Protein AF-A0A0Q8SI25-F1 (afdb_monomer)

Foldseek 3Di:
DLPQDDADPDFADLLLLLLLLLLVLVDPPDDPVLCVVLVVLSVLSVVLLCVVCVVQVQQVVLSVVSNVDQSVVSSVSSCVSVVVDDDDPVVVVVNVVSSLVSLLSCQVSLVDPPDDSSSVNSNRSSNSVNVVD

Secondary structure (DSSP, 8-state):
----PPPPSSPPPHHHHHHHHHHHHT-TT--HHHHHHHHHHHHHHHHHHHHHHHH-HHHHHHHHHHTTS-HHHHHHHHHHHHHT----HHHHHHHHHHHHHHHHHHHHHHT-TTS-GGGHHHHHHHHHHHTT-

Nearest PDB structures (foldseek):
  8auw-assembly1_D  TM=2.255E-01  e=8.656E+00  Homo sapiens

Structure (mmCIF, N/CA/C/O backbone):
data_AF-A0A0Q8SI25-F1
#
_entry.id   AF-A0A0Q8SI25-F1
#
loop_
_atom_site.group_PDB
_atom_site.id
_atom_site.type_symbol
_atom_site.label_atom_id
_atom_site.label_alt_id
_atom_site.label_comp_id
_atom_site.label_asym_id
_atom_site.label_entity_id
_atom_site.label_seq_id
_atom_site.pdbx_PDB_ins_code
_atom_site.Cartn_x
_atom_site.Cartn_y
_atom_site.Cartn_z
_atom_site.occupancy
_atom_site.B_iso_or_equiv
_atom_site.auth_seq_id
_atom_site.auth_comp_id
_atom_site.auth_asym_id
_atom_site.auth_atom_id
_atom_site.pdbx_PDB_model_num
ATOM 1 N N . MET A 1 1 ? 12.036 -22.569 -4.769 1.00 34.84 1 MET A N 1
ATOM 2 C CA . MET A 1 1 ? 11.164 -22.058 -5.848 1.00 34.84 1 MET A CA 1
ATOM 3 C C . MET A 1 1 ? 10.333 -20.946 -5.237 1.00 34.84 1 MET A C 1
ATOM 5 O O . MET A 1 1 ? 9.825 -21.197 -4.150 1.00 34.84 1 MET A O 1
ATOM 9 N N . PRO A 1 2 ? 10.241 -19.739 -5.818 1.00 41.59 2 PRO A N 1
ATOM 10 C CA . PRO A 1 2 ? 9.329 -18.742 -5.278 1.00 41.59 2 PRO A CA 1
ATOM 11 C C . PRO A 1 2 ? 7.911 -19.266 -5.512 1.00 41.5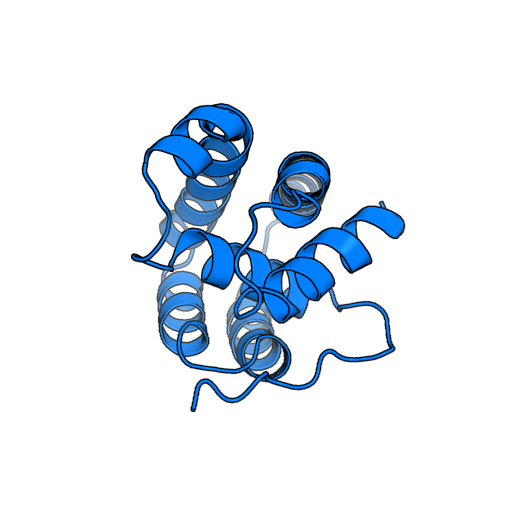9 2 PRO A C 1
ATOM 13 O O . PRO A 1 2 ? 7.484 -19.429 -6.654 1.00 41.59 2 PRO A O 1
ATOM 16 N N . SER A 1 3 ? 7.229 -19.640 -4.432 1.00 40.41 3 SER A N 1
ATOM 17 C CA . SER A 1 3 ? 5.825 -20.031 -4.473 1.00 40.41 3 SER A CA 1
ATOM 18 C C . SER A 1 3 ? 5.031 -18.826 -4.961 1.00 40.41 3 SER A C 1
ATOM 20 O O . SER A 1 3 ? 4.923 -17.831 -4.252 1.00 40.41 3 SER A O 1
ATOM 22 N N . THR A 1 4 ? 4.508 -18.880 -6.183 1.00 54.69 4 THR A N 1
ATOM 23 C CA . THR A 1 4 ? 3.539 -17.891 -6.654 1.00 54.69 4 THR A CA 1
ATOM 24 C C . THR A 1 4 ? 2.265 -18.083 -5.849 1.00 54.69 4 THR A C 1
ATOM 26 O O . THR A 1 4 ? 1.509 -19.023 -6.102 1.00 54.69 4 THR A O 1
ATOM 29 N N . THR A 1 5 ? 2.064 -17.238 -4.841 1.00 59.41 5 THR A N 1
ATOM 30 C CA . THR A 1 5 ? 0.828 -17.196 -4.062 1.00 59.41 5 THR A CA 1
ATOM 31 C C . THR A 1 5 ? -0.348 -17.015 -5.028 1.00 59.41 5 THR A C 1
ATOM 33 O O . THR A 1 5 ? -0.320 -16.084 -5.841 1.00 59.41 5 THR A O 1
ATOM 36 N N . PRO A 1 6 ? -1.359 -17.901 -5.010 1.00 61.16 6 PRO A N 1
ATOM 37 C CA . PRO A 1 6 ? -2.480 -17.805 -5.931 1.00 61.16 6 PRO A CA 1
ATOM 38 C C . PRO A 1 6 ? -3.240 -16.497 -5.700 1.00 61.16 6 PRO A C 1
ATOM 40 O O . PRO A 1 6 ? -3.672 -16.192 -4.591 1.00 61.16 6 PRO A O 1
ATOM 43 N N . THR A 1 7 ? -3.396 -15.719 -6.767 1.00 69.00 7 THR A N 1
ATOM 44 C CA . THR A 1 7 ? -4.148 -14.466 -6.747 1.00 69.00 7 THR A CA 1
ATOM 45 C C . THR A 1 7 ? -5.656 -14.753 -6.756 1.00 69.00 7 THR A C 1
ATOM 47 O O . THR A 1 7 ? -6.105 -15.540 -7.595 1.00 69.00 7 THR A O 1
ATOM 50 N N . PRO A 1 8 ? -6.462 -14.144 -5.866 1.00 75.81 8 PRO A N 1
ATOM 51 C CA . PRO A 1 8 ? -7.909 -14.351 -5.860 1.00 75.81 8 PRO A CA 1
ATOM 52 C C . PRO A 1 8 ? -8.586 -13.880 -7.156 1.00 75.81 8 PRO A C 1
ATOM 54 O O . PRO A 1 8 ? -8.169 -12.905 -7.775 1.00 75.81 8 PRO A O 1
ATOM 57 N N . THR A 1 9 ? -9.687 -14.531 -7.540 1.00 75.62 9 THR A N 1
ATOM 58 C CA . THR A 1 9 ? -10.503 -14.149 -8.712 1.00 75.62 9 THR A CA 1
ATOM 59 C C . THR A 1 9 ? -11.570 -13.094 -8.405 1.00 75.62 9 THR A C 1
ATOM 61 O O . THR A 1 9 ? -12.208 -12.579 -9.321 1.00 75.62 9 THR A O 1
ATOM 64 N N . ARG A 1 10 ? -11.782 -12.767 -7.125 1.00 86.81 10 ARG A N 1
ATOM 65 C CA . ARG A 1 10 ? -12.707 -11.716 -6.676 1.00 86.81 10 ARG A CA 1
ATOM 66 C C . ARG A 1 10 ? -12.015 -10.359 -6.574 1.00 86.81 10 ARG A C 1
ATOM 68 O O . ARG A 1 10 ? -10.791 -10.292 -6.537 1.00 86.81 10 ARG A O 1
ATOM 75 N N . LEU A 1 11 ? -12.799 -9.292 -6.436 1.00 87.12 11 LEU A N 1
ATOM 76 C CA . LEU A 1 11 ? -12.268 -7.973 -6.086 1.00 87.12 11 LEU A CA 1
ATOM 77 C C . LEU A 1 11 ? -11.716 -7.980 -4.642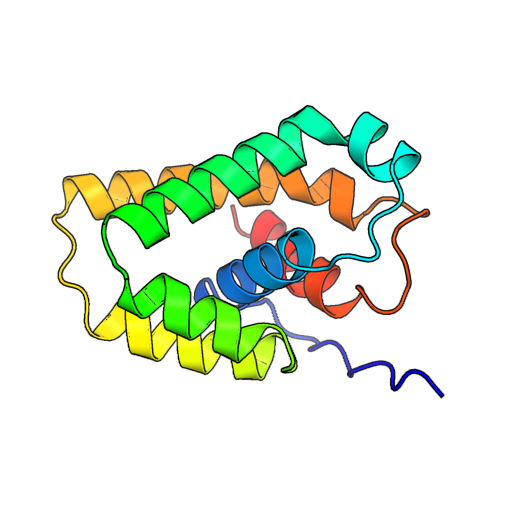 1.00 87.12 11 LEU A C 1
ATOM 79 O O . LEU A 1 11 ? -12.266 -8.690 -3.783 1.00 87.12 11 LEU A O 1
ATOM 83 N N . PRO A 1 12 ? -10.629 -7.234 -4.369 1.00 90.25 12 PRO A N 1
ATOM 84 C CA . PRO A 1 12 ? -10.097 -7.087 -3.021 1.00 90.25 12 PRO A CA 1
ATOM 85 C C . PRO A 1 12 ? -11.050 -6.267 -2.146 1.00 90.25 12 PRO A C 1
ATOM 87 O O . PRO A 1 12 ? -11.760 -5.378 -2.617 1.00 90.25 12 PRO A O 1
ATOM 90 N N . THR A 1 13 ? -11.060 -6.568 -0.853 1.00 91.25 13 THR A N 1
ATOM 91 C CA . THR A 1 13 ? -11.667 -5.704 0.165 1.00 91.25 13 THR A CA 1
ATOM 92 C C . THR A 1 13 ? -10.748 -4.510 0.454 1.00 91.25 13 THR A C 1
ATOM 94 O O . THR A 1 13 ? -9.539 -4.619 0.237 1.00 91.25 13 THR A O 1
ATOM 97 N N . PRO A 1 14 ? -11.256 -3.398 1.022 1.00 89.88 14 PRO A N 1
ATOM 98 C CA . PRO A 1 14 ? -10.412 -2.251 1.378 1.00 89.88 14 PRO A CA 1
ATOM 99 C C . PRO A 1 14 ? -9.228 -2.611 2.291 1.00 89.88 14 PRO A C 1
ATOM 101 O O . PRO A 1 14 ? -8.144 -2.047 2.164 1.00 89.88 14 PRO A O 1
ATOM 104 N N . PHE A 1 15 ? -9.411 -3.587 3.184 1.00 92.94 15 PHE A N 1
ATOM 105 C CA . PHE A 1 15 ? -8.378 -4.045 4.117 1.00 92.94 15 PHE A CA 1
ATOM 106 C C . PHE A 1 15 ? -7.274 -4.839 3.420 1.00 92.94 15 PHE A C 1
ATOM 108 O O . PHE A 1 15 ? -6.097 -4.664 3.724 1.00 92.94 15 PHE A O 1
ATOM 115 N N . GLU A 1 16 ? -7.640 -5.676 2.451 1.00 94.88 16 GLU A N 1
ATOM 116 C CA . GLU A 1 16 ? -6.679 -6.392 1.610 1.00 94.88 16 GLU A CA 1
ATOM 1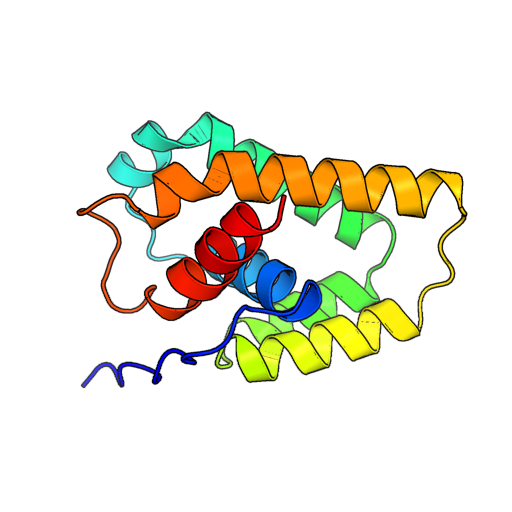17 C C . GLU A 1 16 ? -5.936 -5.435 0.689 1.00 94.88 16 GLU A C 1
ATOM 119 O O . GLU A 1 16 ? -4.736 -5.584 0.492 1.00 94.88 16 GLU A O 1
ATOM 124 N N . SER A 1 17 ? -6.613 -4.412 0.171 1.00 93.94 17 SER A N 1
ATOM 125 C CA . SER A 1 17 ? -5.965 -3.345 -0.584 1.00 93.94 17 SER A CA 1
ATOM 126 C C . SER A 1 17 ? -4.944 -2.605 0.267 1.00 93.94 17 SER A C 1
ATOM 128 O O . SER A 1 17 ? -3.821 -2.396 -0.182 1.00 93.94 17 SER A O 1
ATOM 130 N N . LEU A 1 18 ? -5.286 -2.270 1.513 1.00 93.75 18 LEU A N 1
ATOM 131 C CA . LEU A 1 18 ? -4.359 -1.605 2.425 1.00 93.75 18 LEU A CA 1
ATOM 132 C C . LEU A 1 18 ? -3.178 -2.514 2.801 1.00 93.75 18 LEU A C 1
ATOM 134 O O . LEU A 1 18 ? -2.036 -2.060 2.789 1.00 93.75 18 LEU A O 1
ATOM 138 N N . ALA A 1 19 ? -3.425 -3.805 3.045 1.00 94.69 19 ALA A N 1
ATOM 139 C CA . ALA A 1 19 ? -2.370 -4.797 3.249 1.00 94.69 19 ALA A CA 1
ATOM 140 C C . ALA A 1 19 ? -1.472 -4.945 2.006 1.00 94.69 19 ALA A C 1
ATOM 142 O O . ALA A 1 19 ? -0.253 -5.026 2.132 1.00 94.69 19 ALA A O 1
ATOM 143 N N . GLY A 1 20 ? -2.053 -4.924 0.805 1.00 94.19 20 GLY A N 1
ATOM 144 C CA . GLY A 1 20 ? -1.331 -4.975 -0.464 1.00 94.19 20 GLY A CA 1
ATOM 145 C C . GLY A 1 20 ? -0.462 -3.743 -0.708 1.00 94.19 20 GLY A C 1
ATOM 146 O O . GLY A 1 20 ? 0.683 -3.888 -1.130 1.00 94.19 20 GLY A O 1
ATOM 147 N N . VAL A 1 21 ? -0.959 -2.543 -0.385 1.00 94.62 21 VAL A N 1
ATOM 148 C CA . VAL A 1 21 ? -0.169 -1.301 -0.416 1.00 94.62 21 VAL A CA 1
ATOM 149 C C . VAL A 1 21 ? 0.984 -1.384 0.586 1.00 94.62 21 VAL A C 1
ATOM 151 O O . VAL A 1 21 ? 2.132 -1.162 0.208 1.00 94.62 21 VAL A O 1
ATOM 154 N N . ALA A 1 22 ? 0.714 -1.773 1.835 1.00 93.75 22 ALA A N 1
ATOM 155 C CA . ALA A 1 22 ? 1.748 -1.926 2.858 1.00 93.75 22 ALA A CA 1
ATOM 156 C C . ALA A 1 22 ? 2.822 -2.943 2.448 1.00 93.75 22 ALA A C 1
ATOM 158 O O . ALA A 1 22 ? 4.012 -2.674 2.591 1.00 93.75 22 ALA A O 1
ATOM 159 N N . LYS A 1 23 ? 2.419 -4.077 1.866 1.00 93.44 23 LYS A N 1
ATOM 160 C CA . LYS A 1 23 ? 3.342 -5.103 1.374 1.00 93.44 23 LYS A CA 1
ATOM 161 C C . LYS A 1 23 ? 4.173 -4.630 0.186 1.00 93.44 23 LYS A C 1
ATOM 163 O O . LYS A 1 23 ? 5.383 -4.845 0.163 1.00 93.44 23 LYS A O 1
ATOM 168 N N . PHE A 1 24 ? 3.545 -3.959 -0.777 1.00 92.44 24 PHE A N 1
ATOM 169 C CA . PHE A 1 24 ? 4.232 -3.387 -1.932 1.00 92.44 24 PHE A CA 1
ATOM 170 C C . PHE A 1 24 ? 5.336 -2.405 -1.514 1.00 92.44 24 PHE A C 1
ATOM 172 O O . PHE A 1 24 ? 6.447 -2.481 -2.032 1.00 92.44 24 PHE A O 1
ATOM 179 N N . LEU A 1 25 ? 5.044 -1.527 -0.551 1.00 90.56 25 LEU A N 1
ATOM 180 C CA . LEU A 1 25 ? 5.974 -0.499 -0.076 1.00 90.56 25 LEU A CA 1
ATOM 181 C C . LEU A 1 25 ? 7.004 -1.030 0.928 1.00 90.56 25 LEU A C 1
ATOM 183 O O . LEU A 1 25 ? 8.118 -0.524 0.994 1.00 90.56 25 LEU A O 1
ATOM 187 N N . GLY A 1 26 ? 6.644 -2.048 1.710 1.00 84.88 26 GLY A N 1
ATOM 188 C CA . GLY A 1 26 ? 7.508 -2.645 2.727 1.00 84.88 26 GLY A CA 1
ATOM 189 C C . GLY A 1 26 ? 8.516 -3.661 2.192 1.00 84.88 26 GLY A C 1
ATOM 190 O O . GLY A 1 26 ? 9.240 -4.254 2.988 1.00 84.88 26 GLY A O 1
ATOM 191 N N . THR A 1 27 ? 8.562 -3.902 0.876 1.00 78.75 27 THR A N 1
ATOM 192 C CA . THR A 1 27 ? 9.502 -4.870 0.304 1.00 78.75 27 THR A CA 1
ATOM 193 C C . THR A 1 27 ? 10.840 -4.219 -0.050 1.00 78.75 27 THR A C 1
ATOM 195 O O . THR A 1 27 ? 10.904 -3.319 -0.884 1.00 78.75 27 THR A O 1
ATOM 198 N N . GLU A 1 28 ? 11.929 -4.735 0.523 1.00 68.81 28 GLU A N 1
ATOM 199 C CA . GLU A 1 28 ? 13.296 -4.217 0.332 1.00 68.81 28 GLU A CA 1
ATOM 200 C C . GLU A 1 28 ? 13.888 -4.496 -1.066 1.00 68.81 28 GLU A C 1
ATOM 202 O O . GLU A 1 28 ? 14.908 -3.925 -1.441 1.00 68.81 28 GLU A O 1
ATOM 207 N N . GLU A 1 29 ? 13.247 -5.345 -1.875 1.00 72.12 29 GLU A N 1
ATOM 208 C CA . GLU A 1 29 ? 13.758 -5.784 -3.185 1.00 72.12 29 GLU A CA 1
ATOM 209 C C . GLU A 1 29 ? 13.432 -4.830 -4.355 1.00 72.12 29 GLU A C 1
ATOM 211 O O . GLU A 1 29 ? 13.658 -5.163 -5.523 1.00 72.12 29 GLU A O 1
ATOM 216 N N . MET A 1 30 ? 12.888 -3.637 -4.095 1.00 79.81 30 MET A N 1
ATOM 217 C CA . MET A 1 30 ? 12.526 -2.708 -5.167 1.00 79.81 30 MET A CA 1
ATOM 218 C C . MET A 1 30 ? 13.768 -2.066 -5.798 1.00 79.81 30 MET A C 1
ATOM 220 O O . MET A 1 30 ? 14.533 -1.361 -5.143 1.00 79.81 30 MET A O 1
ATOM 224 N N . SER A 1 31 ? 13.967 -2.276 -7.104 1.00 84.56 31 SER A N 1
ATOM 225 C CA . SER A 1 31 ? 15.127 -1.696 -7.791 1.00 84.56 31 SER A CA 1
ATOM 226 C C . SER A 1 31 ? 15.091 -0.153 -7.768 1.00 84.56 31 SER A C 1
ATOM 228 O O . SER A 1 31 ? 14.026 0.431 -8.004 1.00 84.56 31 SER A O 1
ATOM 230 N N . PRO A 1 32 ? 16.239 0.534 -7.596 1.00 86.94 32 PRO A N 1
ATOM 231 C CA . PRO A 1 32 ? 16.285 1.999 -7.586 1.00 86.94 32 PRO A CA 1
ATOM 232 C C . PRO A 1 32 ? 15.745 2.646 -8.867 1.00 86.94 32 PRO A C 1
ATOM 234 O O . PRO A 1 32 ? 15.124 3.703 -8.815 1.00 86.94 32 PRO A O 1
ATOM 237 N N . ALA A 1 33 ? 15.944 2.007 -10.025 1.00 89.06 33 ALA A N 1
ATOM 238 C CA . ALA A 1 33 ? 15.448 2.506 -11.307 1.00 89.06 33 ALA A CA 1
ATOM 239 C C . ALA A 1 33 ? 13.916 2.432 -11.410 1.00 89.06 33 ALA A C 1
ATOM 241 O O . ALA A 1 33 ? 13.286 3.362 -11.915 1.00 89.06 33 ALA A O 1
ATOM 242 N N . PHE A 1 34 ? 13.314 1.346 -10.910 1.00 88.81 34 PHE A N 1
ATOM 243 C CA . PHE A 1 34 ? 11.859 1.224 -10.823 1.00 88.81 34 PHE A CA 1
ATOM 244 C C . PHE A 1 34 ? 11.287 2.265 -9.858 1.00 88.81 34 PHE A C 1
ATOM 246 O O . PHE A 1 34 ? 10.345 2.970 -10.215 1.00 88.81 34 PHE A O 1
ATOM 253 N N . HIS A 1 35 ? 11.907 2.419 -8.683 1.00 88.19 35 HIS A N 1
ATOM 254 C CA . HIS A 1 35 ? 11.512 3.431 -7.706 1.00 88.19 35 HIS A CA 1
ATOM 255 C C . HIS A 1 35 ? 11.579 4.842 -8.298 1.00 88.19 35 HIS A C 1
ATOM 257 O O . HIS A 1 35 ? 10.599 5.572 -8.250 1.00 88.19 35 HIS A O 1
ATOM 263 N N . ALA A 1 36 ? 12.699 5.226 -8.919 1.00 90.25 36 ALA A N 1
ATOM 264 C CA . ALA A 1 36 ? 12.878 6.560 -9.495 1.00 90.25 36 ALA A CA 1
ATOM 265 C C . ALA A 1 36 ? 11.825 6.897 -10.564 1.00 90.25 36 ALA A C 1
ATOM 267 O O . ALA A 1 36 ? 11.360 8.032 -10.636 1.00 90.25 36 ALA A O 1
ATOM 268 N N . ARG A 1 37 ? 11.413 5.910 -11.370 1.00 92.56 37 ARG A N 1
ATOM 269 C CA . ARG A 1 37 ? 10.363 6.086 -12.384 1.00 92.56 37 ARG A CA 1
ATOM 270 C C . ARG A 1 37 ? 8.984 6.352 -11.774 1.00 92.56 37 ARG A C 1
ATOM 272 O O . ARG A 1 37 ? 8.183 7.049 -12.390 1.00 92.56 37 ARG A O 1
ATOM 279 N N . HIS A 1 38 ? 8.725 5.817 -10.583 1.00 93.88 38 HIS A N 1
ATOM 280 C CA . HIS A 1 38 ? 7.418 5.838 -9.915 1.00 93.88 38 HIS A CA 1
ATOM 281 C C . HIS A 1 38 ? 7.420 6.604 -8.587 1.00 93.88 38 HIS A C 1
ATOM 283 O O . HIS A 1 38 ? 6.474 6.483 -7.807 1.00 93.88 38 HIS A O 1
ATOM 289 N N . ALA A 1 39 ? 8.462 7.403 -8.339 1.00 91.75 39 ALA A N 1
ATOM 290 C CA . ALA A 1 39 ? 8.763 7.986 -7.033 1.00 91.75 39 ALA A CA 1
ATOM 291 C C . ALA A 1 39 ? 7.578 8.767 -6.460 1.00 91.75 39 ALA A C 1
ATOM 293 O O . ALA A 1 39 ? 7.170 8.517 -5.339 1.00 91.75 39 ALA A O 1
ATOM 294 N N . GLN A 1 40 ? 6.929 9.615 -7.263 1.00 93.56 40 GLN A N 1
ATOM 295 C CA . GLN A 1 40 ? 5.784 10.407 -6.805 1.00 93.56 40 GLN A CA 1
ATOM 296 C C . GLN A 1 40 ? 4.647 9.549 -6.219 1.00 93.56 40 GLN A C 1
ATOM 298 O O . GLN A 1 40 ? 4.057 9.915 -5.203 1.00 93.56 40 GLN A O 1
ATOM 303 N N . ALA A 1 41 ? 4.328 8.421 -6.857 1.00 93.69 41 ALA A N 1
ATOM 304 C CA . ALA A 1 41 ? 3.259 7.537 -6.404 1.00 93.69 41 ALA A CA 1
ATOM 305 C C . ALA A 1 41 ? 3.686 6.716 -5.179 1.00 93.69 41 ALA A C 1
ATOM 307 O O . ALA A 1 41 ? 2.905 6.571 -4.239 1.00 93.69 41 ALA A O 1
ATOM 308 N N . ILE A 1 42 ? 4.925 6.215 -5.179 1.00 93.19 42 ILE A N 1
ATOM 309 C CA . ILE A 1 42 ? 5.495 5.436 -4.073 1.00 93.19 42 ILE A CA 1
ATOM 310 C C . ILE A 1 42 ? 5.641 6.311 -2.823 1.00 93.19 42 ILE A C 1
ATOM 312 O O . ILE A 1 42 ? 5.122 5.955 -1.769 1.00 93.19 42 ILE A O 1
ATOM 316 N N . ASP A 1 43 ? 6.259 7.483 -2.949 1.00 92.88 43 ASP A N 1
ATOM 317 C CA . ASP A 1 43 ? 6.489 8.422 -1.850 1.00 92.88 43 ASP A CA 1
ATOM 318 C C . ASP A 1 43 ? 5.163 8.925 -1.265 1.00 92.88 43 ASP A C 1
ATOM 320 O O . ASP A 1 43 ? 5.000 8.980 -0.046 1.00 92.88 43 ASP A O 1
ATOM 324 N N . GLY A 1 44 ? 4.179 9.233 -2.120 1.00 93.38 44 GLY A N 1
ATOM 325 C CA . GLY A 1 44 ? 2.839 9.623 -1.678 1.00 93.38 44 GLY A CA 1
ATOM 326 C C . GLY A 1 44 ? 2.130 8.513 -0.898 1.00 93.38 44 GLY A C 1
ATOM 327 O O . GLY A 1 44 ? 1.507 8.772 0.132 1.00 93.38 44 GLY A O 1
ATOM 328 N N . ALA A 1 45 ? 2.260 7.262 -1.344 1.00 94.25 45 ALA A N 1
ATOM 329 C CA . ALA A 1 45 ? 1.702 6.113 -0.643 1.00 94.25 45 ALA A CA 1
ATOM 330 C C . ALA A 1 45 ? 2.425 5.832 0.688 1.00 94.25 45 ALA A C 1
ATOM 332 O O . ALA A 1 45 ? 1.772 5.547 1.693 1.00 94.25 45 ALA A O 1
ATOM 333 N N . CYS A 1 46 ? 3.753 5.983 0.729 1.00 93.56 46 CYS A N 1
ATOM 334 C CA . CYS A 1 46 ? 4.543 5.917 1.958 1.00 93.56 46 CYS A CA 1
ATOM 335 C C . CYS A 1 46 ? 4.104 6.984 2.965 1.00 93.56 46 CYS A C 1
ATOM 337 O O . CYS A 1 46 ? 3.885 6.657 4.129 1.00 93.56 46 CYS A O 1
ATOM 339 N N . ALA A 1 47 ? 3.930 8.235 2.529 1.00 93.69 47 ALA A N 1
ATOM 340 C CA . ALA A 1 47 ? 3.480 9.328 3.389 1.00 93.69 47 ALA A CA 1
ATOM 341 C C . ALA A 1 47 ? 2.085 9.059 3.977 1.00 93.69 47 ALA A C 1
ATOM 343 O O . ALA A 1 47 ? 1.868 9.263 5.170 1.00 93.69 47 ALA A O 1
ATOM 344 N N . PHE A 1 48 ? 1.160 8.534 3.167 1.00 93.56 48 PHE A N 1
ATOM 345 C CA . PHE A 1 48 ? -0.164 8.119 3.633 1.00 93.56 48 PHE A CA 1
ATOM 346 C C . PHE A 1 48 ? -0.090 7.030 4.714 1.00 93.56 48 PHE A C 1
ATOM 348 O O . PHE A 1 48 ? -0.702 7.174 5.774 1.00 93.56 48 PHE A O 1
ATOM 355 N N . LEU A 1 49 ? 0.685 5.961 4.485 1.00 92.75 49 LEU A N 1
ATOM 356 C CA . LEU A 1 49 ? 0.848 4.903 5.485 1.00 92.75 49 LEU A CA 1
ATOM 357 C C . LEU A 1 49 ? 1.533 5.409 6.756 1.00 92.75 49 LEU A C 1
ATOM 359 O O . LEU A 1 49 ? 1.127 5.029 7.851 1.00 92.75 49 LEU A O 1
ATOM 363 N N . GLN A 1 50 ? 2.544 6.270 6.624 1.00 92.25 50 GLN A N 1
ATOM 364 C CA . GLN A 1 50 ? 3.235 6.878 7.760 1.00 92.25 50 GLN A CA 1
ATOM 365 C C . GLN A 1 50 ? 2.281 7.702 8.622 1.00 92.25 50 GLN A C 1
ATOM 367 O O . GLN A 1 50 ? 2.310 7.580 9.844 1.00 92.25 50 GLN A O 1
ATOM 372 N N . GLU A 1 51 ? 1.408 8.494 8.002 1.00 91.62 51 GLU A N 1
ATOM 373 C CA . GLU A 1 51 ? 0.411 9.282 8.724 1.00 91.62 51 GLU A CA 1
ATOM 374 C C . GLU A 1 51 ? -0.579 8.384 9.476 1.00 91.62 51 GLU A C 1
ATOM 376 O O . GLU A 1 51 ? -0.852 8.607 10.656 1.00 91.62 51 GLU A O 1
ATOM 381 N N . LEU A 1 52 ? -1.030 7.302 8.838 1.00 88.25 52 LEU A N 1
ATOM 382 C CA . LEU A 1 52 ? -1.898 6.305 9.463 1.00 88.25 52 LEU A CA 1
ATOM 383 C C . LEU A 1 52 ? -1.283 5.656 10.704 1.00 88.25 52 LEU A C 1
ATOM 385 O O . LEU A 1 52 ? -1.936 5.557 11.745 1.00 88.25 52 LEU A O 1
ATOM 389 N N . VAL A 1 53 ? -0.034 5.197 10.604 1.00 91.69 53 VAL A N 1
ATOM 390 C CA . VAL A 1 53 ? 0.625 4.503 11.717 1.00 91.69 53 VAL A CA 1
ATOM 391 C C . VAL A 1 53 ? 1.092 5.456 12.814 1.00 91.69 53 VAL A C 1
ATOM 393 O O . VAL A 1 53 ? 1.135 5.059 13.978 1.00 91.69 53 VAL A O 1
ATOM 396 N N . ARG A 1 54 ? 1.388 6.721 12.475 1.00 89.81 54 ARG A N 1
ATOM 397 C CA . ARG A 1 54 ? 1.768 7.771 13.435 1.00 89.81 54 ARG A CA 1
ATOM 398 C C . ARG A 1 54 ? 0.696 7.965 14.500 1.00 89.81 54 ARG A C 1
ATOM 400 O O . ARG A 1 54 ? 1.009 8.201 15.664 1.00 89.81 54 ARG A O 1
ATOM 407 N N . GLU A 1 55 ? -0.562 7.875 14.097 1.00 85.19 55 GLU A N 1
ATOM 408 C CA . GLU A 1 55 ? -1.706 8.098 14.976 1.00 85.19 55 GLU A CA 1
ATOM 409 C C . GLU A 1 55 ? -2.227 6.798 15.602 1.00 85.19 55 GLU A C 1
ATOM 411 O O . GLU A 1 55 ? -2.908 6.837 16.629 1.00 85.19 55 GLU A O 1
ATOM 416 N N . HIS A 1 56 ? -1.880 5.646 15.018 1.00 88.19 56 HIS A N 1
ATOM 417 C CA . HIS A 1 56 ? -2.384 4.336 15.418 1.00 88.19 56 HIS A CA 1
ATOM 418 C C . HIS A 1 56 ? -1.280 3.260 15.384 1.00 88.19 56 HIS A C 1
ATOM 420 O O . HIS A 1 56 ? -1.186 2.494 14.422 1.00 88.19 56 HIS A O 1
ATOM 426 N N . PRO A 1 57 ? -0.475 3.118 16.456 1.00 88.69 57 PRO A N 1
ATOM 427 C CA . PRO A 1 57 ? 0.613 2.133 16.513 1.00 88.69 57 PRO A CA 1
ATOM 428 C C . PRO A 1 57 ? 0.174 0.672 16.315 1.00 88.69 57 PRO A C 1
ATOM 430 O O . PRO A 1 57 ? 0.959 -0.158 15.8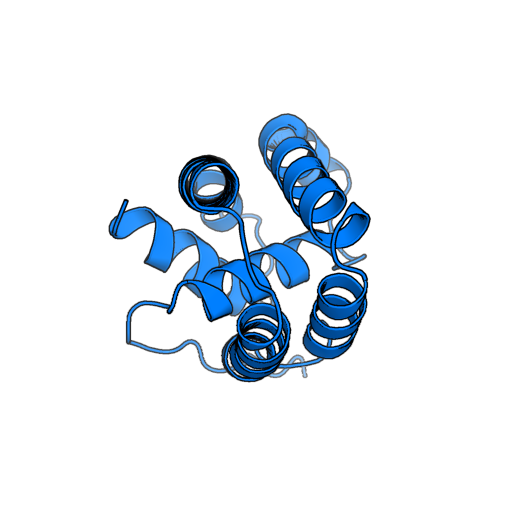62 1.00 88.69 57 PRO A O 1
ATOM 433 N N . SER A 1 58 ? -1.087 0.340 16.616 1.00 90.75 58 SER A N 1
ATOM 434 C CA . SER A 1 58 ? -1.658 -0.984 16.334 1.00 90.75 58 SER A CA 1
ATOM 435 C C . SER A 1 58 ? -1.700 -1.304 14.835 1.00 90.75 58 SER A C 1
ATOM 437 O O . SER A 1 58 ? -1.542 -2.468 14.466 1.00 90.75 58 SER A O 1
ATOM 439 N N . LEU A 1 59 ? -1.850 -0.293 13.968 1.00 91.25 59 LEU A N 1
ATOM 440 C CA . LEU A 1 59 ? -1.754 -0.464 12.517 1.00 91.25 59 LEU A CA 1
ATOM 441 C C . LEU A 1 59 ? -0.318 -0.731 12.071 1.00 91.25 59 LEU A C 1
ATOM 443 O O . LEU A 1 59 ? -0.128 -1.582 11.210 1.00 91.25 59 LEU A O 1
ATOM 447 N N . ASP A 1 60 ? 0.687 -0.092 12.683 1.00 93.12 60 ASP A N 1
ATOM 448 C CA . ASP A 1 60 ? 2.099 -0.392 12.382 1.00 93.12 60 ASP A CA 1
ATOM 449 C C . ASP A 1 60 ? 2.407 -1.867 12.654 1.00 93.12 60 ASP A C 1
ATOM 451 O O . ASP A 1 60 ? 2.956 -2.577 11.810 1.00 93.12 60 ASP A O 1
ATOM 455 N N . MET A 1 61 ? 1.984 -2.355 13.824 1.00 92.94 61 MET A N 1
ATOM 456 C CA . MET A 1 61 ? 2.153 -3.757 14.201 1.00 92.94 61 MET A CA 1
ATOM 457 C C . MET A 1 61 ? 1.430 -4.697 13.233 1.00 92.94 61 MET A C 1
ATOM 459 O O . MET A 1 61 ? 2.002 -5.711 12.832 1.00 92.94 61 MET A O 1
ATOM 463 N N . ALA A 1 62 ? 0.202 -4.358 12.832 1.00 94.06 62 ALA A N 1
ATOM 464 C CA . ALA A 1 62 ? -0.562 -5.150 11.876 1.00 94.06 62 ALA A CA 1
ATOM 465 C C . ALA A 1 62 ? 0.101 -5.183 10.494 1.00 94.06 62 ALA A C 1
ATOM 467 O O . ALA A 1 62 ? 0.222 -6.259 9.915 1.00 94.06 62 ALA A O 1
ATOM 468 N N . PHE A 1 63 ? 0.590 -4.047 9.987 1.00 94.19 63 PHE A N 1
ATOM 469 C CA . PHE A 1 63 ? 1.302 -3.993 8.711 1.00 94.19 63 PHE A CA 1
ATOM 470 C C . PHE A 1 63 ? 2.575 -4.829 8.748 1.00 94.19 63 PHE A C 1
ATOM 472 O O . PHE A 1 63 ? 2.759 -5.678 7.880 1.00 94.19 63 PHE A O 1
ATOM 479 N N . ARG A 1 64 ? 3.409 -4.678 9.783 1.00 93.12 64 ARG A N 1
ATOM 480 C CA . ARG A 1 64 ? 4.630 -5.485 9.952 1.00 93.12 64 ARG A CA 1
ATOM 481 C C . ARG A 1 64 ? 4.330 -6.981 10.022 1.00 93.12 64 ARG A C 1
ATOM 483 O O . ARG A 1 64 ? 5.041 -7.768 9.405 1.00 93.12 64 ARG A O 1
ATOM 490 N N . ALA A 1 65 ? 3.278 -7.371 10.741 1.00 93.44 65 ALA A N 1
ATOM 491 C CA . ALA A 1 65 ? 2.850 -8.764 10.841 1.00 93.44 65 ALA A CA 1
ATOM 492 C C . ALA A 1 65 ? 2.247 -9.301 9.530 1.00 93.44 65 ALA A C 1
ATOM 494 O O . ALA A 1 65 ? 2.349 -10.496 9.259 1.00 93.44 65 ALA A O 1
ATOM 495 N N . ALA A 1 66 ? 1.653 -8.433 8.707 1.00 92.44 66 ALA A N 1
ATOM 496 C CA . ALA A 1 66 ? 1.083 -8.777 7.409 1.00 92.44 66 ALA A CA 1
ATOM 497 C C . ALA A 1 66 ? 2.135 -8.930 6.296 1.00 92.44 66 ALA A C 1
ATOM 499 O O . ALA A 1 66 ? 1.909 -9.716 5.380 1.00 92.44 66 ALA A O 1
ATOM 500 N N . LEU A 1 67 ? 3.282 -8.234 6.367 1.00 90.50 67 LEU A N 1
ATOM 501 C CA . LEU A 1 67 ? 4.342 -8.285 5.341 1.00 90.50 67 LEU A CA 1
ATOM 502 C C . LEU A 1 67 ? 4.736 -9.711 4.892 1.00 90.50 67 LEU A C 1
ATOM 504 O O . LEU A 1 67 ? 4.768 -9.951 3.681 1.00 90.50 67 LEU A O 1
ATOM 508 N N . PRO A 1 68 ? 5.020 -10.674 5.797 1.00 89.81 68 PRO A N 1
ATOM 509 C CA . PRO A 1 68 ? 5.415 -12.022 5.386 1.00 89.81 68 PRO A CA 1
ATOM 510 C C . PRO A 1 68 ? 4.245 -12.891 4.898 1.00 89.81 68 PRO A C 1
ATOM 512 O O . PRO A 1 68 ? 4.479 -13.985 4.387 1.00 89.81 68 PRO A O 1
ATOM 515 N N . LEU A 1 69 ? 2.995 -12.450 5.062 1.00 90.69 69 LEU A N 1
ATOM 516 C CA . LEU A 1 69 ? 1.799 -13.241 4.773 1.00 90.69 69 LEU A CA 1
ATOM 517 C C . LEU A 1 69 ? 1.258 -12.968 3.364 1.00 90.69 69 LEU A C 1
ATOM 519 O O . LEU A 1 69 ? 1.503 -11.891 2.811 1.00 90.69 69 LEU A O 1
ATOM 523 N N . PRO A 1 70 ? 0.488 -13.899 2.772 1.00 91.75 70 PRO A N 1
ATOM 524 C CA . PRO A 1 70 ? -0.368 -13.596 1.627 1.00 91.75 70 PRO A CA 1
ATOM 525 C C . PRO A 1 70 ? -1.233 -12.358 1.887 1.00 91.75 70 PRO A C 1
ATOM 527 O O . PRO A 1 70 ? -1.715 -12.169 3.005 1.00 91.75 70 PRO A O 1
ATOM 530 N N . VAL A 1 71 ? -1.486 -11.533 0.865 1.00 93.56 71 VAL A N 1
ATOM 531 C 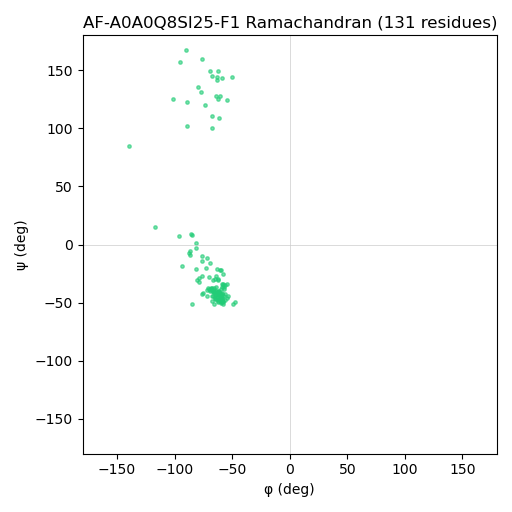CA . VAL A 1 71 ? -2.243 -10.274 1.046 1.00 93.56 71 VAL A CA 1
ATOM 532 C C . VAL A 1 71 ? -3.631 -10.499 1.661 1.00 93.56 71 VAL A C 1
ATOM 534 O O . VAL A 1 71 ? -4.072 -9.697 2.481 1.00 93.56 71 VAL A O 1
ATOM 537 N N . VAL A 1 72 ? -4.303 -11.599 1.309 1.00 92.94 72 VAL A N 1
ATOM 538 C CA . VAL A 1 72 ? -5.610 -11.974 1.880 1.00 92.94 72 VAL A CA 1
ATOM 539 C C . VAL A 1 72 ? -5.519 -12.151 3.399 1.00 92.94 72 VAL A C 1
ATOM 541 O O . VAL A 1 72 ? -6.301 -11.563 4.143 1.00 92.94 72 VAL A O 1
ATOM 544 N N . ASP A 1 73 ? -4.523 -12.904 3.869 1.00 93.50 73 ASP A N 1
ATOM 545 C CA . ASP A 1 73 ? -4.316 -13.158 5.297 1.00 93.50 73 ASP A CA 1
ATOM 546 C C . ASP A 1 73 ? -3.846 -11.895 6.028 1.00 93.50 73 ASP A C 1
ATOM 548 O O . ASP A 1 73 ? -4.308 -11.598 7.132 1.00 93.50 73 ASP A O 1
ATOM 552 N N . GLY A 1 74 ? -2.988 -11.098 5.384 1.00 93.62 74 GLY A N 1
ATOM 553 C CA . GLY A 1 74 ? -2.593 -9.780 5.874 1.00 93.62 74 GLY A CA 1
ATOM 554 C C . GLY A 1 74 ? -3.785 -8.830 6.039 1.00 93.62 74 GLY A C 1
ATOM 555 O O . GLY A 1 74 ? -3.866 -8.105 7.030 1.00 93.62 74 GLY A O 1
ATOM 556 N N . GLY A 1 75 ? -4.755 -8.883 5.122 1.00 93.69 75 GLY A N 1
ATOM 557 C CA . GLY A 1 75 ? -5.995 -8.111 5.190 1.00 93.69 75 GLY A CA 1
ATOM 558 C C . GLY A 1 75 ? -6.811 -8.387 6.455 1.00 93.69 75 GLY A C 1
ATOM 559 O O . GLY A 1 75 ? -7.394 -7.459 7.015 1.00 93.69 75 GLY A O 1
ATOM 560 N N . HIS A 1 76 ? -6.800 -9.622 6.970 1.00 95.31 76 HIS A N 1
ATOM 561 C CA . HIS A 1 76 ? -7.464 -9.952 8.236 1.00 95.31 76 HIS A CA 1
ATOM 562 C C . HIS A 1 76 ? -6.804 -9.268 9.442 1.00 95.31 76 HIS A C 1
ATOM 564 O O . HIS A 1 76 ? -7.510 -8.764 10.317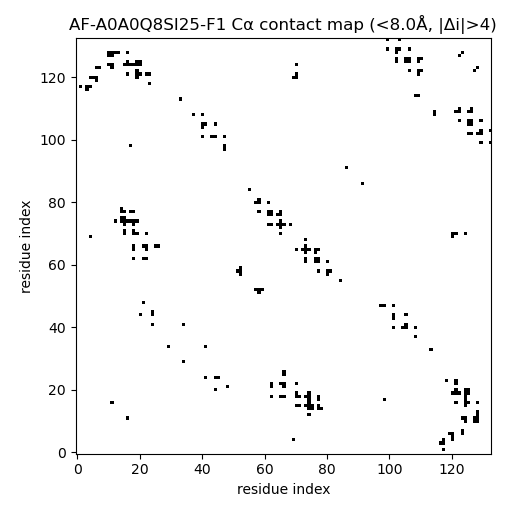 1.00 95.31 76 HIS A O 1
ATOM 570 N N . LEU A 1 77 ? -5.469 -9.198 9.477 1.00 94.62 77 LEU A N 1
ATOM 571 C CA . LEU A 1 77 ? -4.739 -8.499 10.543 1.00 94.62 77 LEU A CA 1
ATOM 572 C C . LEU A 1 77 ? -5.011 -6.992 10.508 1.00 94.62 77 LEU A C 1
ATOM 574 O O . LEU A 1 77 ? -5.225 -6.366 11.547 1.00 94.62 77 LEU A O 1
ATOM 578 N N . VAL A 1 78 ? -5.057 -6.420 9.303 1.00 93.69 78 VAL A N 1
ATOM 579 C CA . VAL A 1 78 ? -5.382 -5.005 9.091 1.00 93.69 78 VAL A CA 1
ATOM 580 C C . VAL A 1 78 ? -6.820 -4.696 9.514 1.00 93.69 78 VAL A C 1
ATOM 582 O O . VAL A 1 78 ? -7.045 -3.719 10.228 1.00 93.69 78 VAL A O 1
ATOM 585 N N . LEU A 1 79 ? -7.788 -5.543 9.147 1.00 94.19 79 LEU A N 1
ATOM 586 C CA . LEU A 1 79 ? -9.176 -5.432 9.602 1.00 94.19 79 LEU A CA 1
ATOM 587 C C . LEU A 1 79 ? -9.264 -5.473 11.131 1.00 94.19 79 LEU A C 1
ATOM 589 O O . LEU A 1 79 ? -9.921 -4.621 11.727 1.00 94.19 79 LEU A O 1
ATOM 593 N N . GLN A 1 80 ? -8.599 -6.436 11.773 1.00 93.25 80 GLN A N 1
ATOM 594 C CA . GLN A 1 80 ? -8.618 -6.560 13.228 1.00 93.25 80 GLN A CA 1
ATOM 595 C C . GLN A 1 80 ? -8.085 -5.285 13.896 1.00 93.25 80 GLN A C 1
ATOM 597 O O . GLN A 1 80 ? -8.727 -4.756 14.805 1.00 93.25 80 GLN A O 1
ATOM 602 N N . ALA A 1 81 ? -6.966 -4.743 13.411 1.00 91.25 81 ALA A N 1
ATOM 603 C CA . ALA A 1 81 ? -6.409 -3.504 13.939 1.00 91.25 81 ALA A CA 1
ATOM 604 C C . ALA A 1 81 ? -7.342 -2.301 13.716 1.00 91.25 81 ALA A C 1
ATOM 606 O O . ALA A 1 81 ? -7.630 -1.579 14.671 1.00 91.25 81 ALA A O 1
ATOM 607 N N . LEU A 1 82 ? -7.888 -2.123 12.509 1.00 89.00 82 LEU A N 1
ATOM 608 C CA . LEU A 1 82 ? -8.821 -1.029 12.200 1.00 89.00 82 LEU A CA 1
ATOM 609 C C . LEU A 1 82 ? -10.132 -1.121 12.983 1.00 89.00 82 LEU A C 1
ATOM 611 O O . LEU A 1 82 ? -10.639 -0.098 13.427 1.00 89.00 82 LEU A O 1
ATOM 615 N N . SER A 1 83 ? -10.654 -2.327 13.219 1.00 88.31 83 SER A N 1
ATOM 616 C CA . SER A 1 83 ? -11.888 -2.525 13.995 1.00 88.31 83 SER A CA 1
ATOM 617 C C . SER A 1 83 ? -11.770 -2.070 15.452 1.00 88.31 83 SER A C 1
ATOM 619 O O . SER A 1 83 ? -12.776 -1.782 16.096 1.00 88.31 83 SER A O 1
ATOM 621 N N . SER A 1 84 ? -10.540 -1.979 15.969 1.00 85.56 84 SER A N 1
ATOM 622 C CA . SER A 1 84 ? -10.266 -1.501 17.325 1.00 85.56 84 SER A CA 1
ATOM 623 C C . SER A 1 84 ? -10.117 0.024 17.415 1.00 85.56 84 SER A C 1
ATOM 625 O O . SER A 1 84 ? -10.003 0.565 18.515 1.00 85.56 84 SER A O 1
ATOM 627 N N . ILE A 1 85 ? -10.125 0.725 16.276 1.00 86.62 85 ILE A N 1
ATOM 628 C CA . ILE A 1 85 ? -9.913 2.170 16.195 1.00 86.62 85 ILE A CA 1
ATOM 629 C C . ILE A 1 85 ? -11.254 2.881 16.025 1.00 86.62 85 ILE A C 1
ATOM 631 O O . ILE A 1 85 ? -12.006 2.633 15.086 1.00 86.62 85 ILE A O 1
ATOM 635 N N . GLN A 1 86 ? -11.531 3.831 16.916 1.00 84.62 86 GLN A N 1
ATOM 636 C CA . GLN A 1 86 ? -12.632 4.772 16.742 1.00 84.62 86 GLN A CA 1
ATOM 637 C C . GLN A 1 86 ? -12.136 5.999 15.978 1.00 84.62 86 GLN A C 1
ATOM 639 O O . GLN A 1 86 ? -11.472 6.872 16.538 1.00 84.62 86 GLN A O 1
ATOM 644 N N . PHE A 1 87 ? -12.455 6.063 14.686 1.00 81.38 87 PHE A N 1
ATOM 645 C CA . PHE A 1 87 ? -12.190 7.247 13.876 1.00 81.38 87 PHE A CA 1
ATOM 646 C C . PHE A 1 87 ? -13.255 8.315 14.123 1.00 81.38 87 PHE A C 1
ATOM 648 O O . PHE A 1 87 ? -14.452 8.032 14.123 1.00 81.38 87 PHE A O 1
ATOM 655 N N . ALA A 1 88 ? -12.820 9.567 14.274 1.00 85.81 88 ALA A N 1
ATOM 656 C CA . ALA A 1 88 ? -13.722 10.699 14.103 1.00 85.81 88 ALA A CA 1
ATOM 657 C C . ALA A 1 88 ? -14.220 10.733 12.646 1.00 85.81 88 ALA A C 1
ATOM 659 O O . ALA A 1 88 ? -13.455 10.443 11.728 1.00 85.81 88 ALA A O 1
ATOM 660 N N . GLU A 1 89 ? -15.471 11.131 12.417 1.00 84.25 89 GLU A N 1
ATOM 661 C CA . GLU A 1 89 ? -16.108 11.130 11.087 1.00 84.25 89 GLU A CA 1
ATOM 662 C C . GLU A 1 89 ? -15.291 11.885 10.023 1.00 84.25 89 GLU A C 1
ATOM 664 O O . GLU A 1 89 ? -15.033 11.368 8.938 1.00 84.25 89 GLU A O 1
ATOM 669 N N . GLN A 1 90 ? -14.771 13.069 10.364 1.00 84.56 90 GLN A N 1
ATOM 670 C CA . GLN A 1 90 ? -13.897 13.850 9.474 1.00 84.56 90 GLN A CA 1
ATOM 671 C C . GLN A 1 90 ? -12.645 13.072 9.047 1.00 84.56 90 GLN A C 1
ATOM 673 O O . GLN A 1 90 ? -12.173 13.197 7.918 1.00 84.56 90 GLN A O 1
ATOM 678 N N . LYS A 1 91 ? -12.115 12.248 9.951 1.00 85.44 91 LYS A N 1
ATOM 679 C CA . LYS A 1 91 ? -10.916 11.449 9.725 1.00 85.44 91 LYS A CA 1
ATOM 680 C C . LYS A 1 91 ? -11.206 10.199 8.902 1.00 85.44 91 LYS A C 1
ATOM 682 O O . LYS A 1 91 ? -10.368 9.814 8.097 1.00 85.44 91 LYS A O 1
ATOM 687 N N . LEU A 1 92 ? -12.400 9.624 9.045 1.00 85.81 92 LEU A N 1
ATOM 688 C CA . LEU A 1 92 ? -12.888 8.554 8.176 1.00 85.81 92 LEU A CA 1
ATOM 689 C C . LEU A 1 92 ? -12.991 9.045 6.721 1.00 85.81 92 LEU A C 1
ATOM 691 O O . LEU A 1 92 ? -12.439 8.422 5.822 1.00 85.81 92 LEU A O 1
ATOM 695 N N . HIS A 1 93 ? -13.598 10.216 6.496 1.00 88.44 93 HIS A N 1
ATOM 696 C CA . HIS A 1 93 ? -13.674 10.812 5.158 1.00 88.44 93 HIS A CA 1
ATOM 697 C C . HIS A 1 93 ? -12.299 11.139 4.571 1.00 88.44 93 HIS A C 1
ATOM 699 O O . HIS A 1 93 ? -12.063 10.925 3.379 1.00 88.44 93 HIS A O 1
ATOM 705 N N . TRP A 1 94 ? -11.387 11.656 5.398 1.00 90.19 94 TRP A N 1
ATOM 706 C CA . TRP A 1 94 ? -10.004 11.869 4.986 1.00 90.19 94 TRP A CA 1
ATOM 707 C C . TRP A 1 94 ? -9.336 10.546 4.595 1.00 90.19 94 TRP A C 1
ATOM 709 O O . TRP A 1 94 ? -8.746 10.473 3.519 1.00 90.19 94 TRP A O 1
ATOM 719 N N . PHE A 1 95 ? -9.484 9.498 5.410 1.00 89.38 95 PHE A N 1
ATOM 720 C CA . PHE A 1 95 ? -8.916 8.176 5.154 1.00 89.38 95 PHE A CA 1
ATOM 721 C C . PHE A 1 95 ? -9.422 7.582 3.839 1.00 89.38 95 PHE A C 1
ATOM 723 O O . PHE A 1 95 ? -8.606 7.201 3.004 1.00 89.38 95 PHE A O 1
ATOM 730 N N . ASP A 1 96 ? -10.737 7.572 3.614 1.00 88.12 96 ASP A N 1
ATOM 731 C CA . ASP A 1 96 ? -11.330 7.049 2.380 1.00 88.12 96 ASP A CA 1
ATOM 732 C C . ASP A 1 96 ? -10.822 7.818 1.150 1.00 88.12 96 ASP A C 1
ATOM 734 O O . ASP A 1 96 ? -10.438 7.227 0.138 1.00 88.12 96 ASP A O 1
ATOM 738 N N . SER A 1 97 ? -10.760 9.150 1.243 1.00 90.69 97 SER A N 1
ATOM 739 C CA . SER A 1 97 ? -10.251 10.014 0.173 1.00 90.69 97 SER A CA 1
ATOM 740 C C . SER A 1 97 ? -8.769 9.760 -0.132 1.00 90.69 97 SER A C 1
ATOM 742 O O . SER A 1 97 ? -8.381 9.636 -1.301 1.00 90.69 97 SER A O 1
ATOM 744 N N . GLN A 1 98 ? -7.934 9.639 0.904 1.00 91.81 98 GLN A N 1
ATOM 745 C CA . GLN A 1 98 ? -6.510 9.349 0.741 1.00 91.81 98 GLN A CA 1
ATOM 746 C C . GLN A 1 98 ? -6.279 7.941 0.202 1.00 91.81 98 GLN A C 1
ATOM 748 O O . GLN A 1 98 ? -5.534 7.793 -0.761 1.00 91.81 98 GLN A O 1
ATOM 753 N N . MET A 1 99 ? -6.980 6.933 0.723 1.00 91.88 99 MET A N 1
ATOM 754 C CA . MET A 1 99 ? -6.896 5.557 0.235 1.00 91.88 99 MET A CA 1
ATOM 755 C C . MET A 1 99 ? -7.221 5.489 -1.261 1.00 91.88 99 MET A C 1
ATOM 757 O O . MET A 1 99 ? -6.453 4.943 -2.053 1.00 91.88 99 MET A O 1
ATOM 761 N N . ASN A 1 100 ? -8.307 6.136 -1.678 1.00 91.44 100 ASN A N 1
ATOM 762 C CA . ASN A 1 100 ? -8.705 6.230 -3.079 1.00 91.44 100 ASN A CA 1
ATOM 763 C C . ASN A 1 100 ? -7.652 6.925 -3.952 1.00 91.44 100 ASN A C 1
ATOM 765 O O . ASN A 1 100 ? -7.372 6.483 -5.068 1.00 91.44 100 ASN A O 1
ATOM 769 N N . THR A 1 101 ? -7.055 8.004 -3.450 1.00 93.19 101 THR A N 1
ATOM 770 C CA . THR A 1 101 ? -5.987 8.733 -4.146 1.00 93.19 101 THR A CA 1
ATOM 771 C C . THR A 1 101 ? -4.740 7.862 -4.304 1.00 93.19 101 THR A C 1
ATOM 773 O O . THR A 1 101 ? -4.204 7.748 -5.408 1.00 93.19 101 THR A O 1
ATOM 776 N N . THR A 1 102 ? -4.319 7.186 -3.235 1.00 93.81 102 THR A N 1
ATOM 777 C CA . THR A 1 102 ? -3.176 6.269 -3.220 1.00 93.81 102 THR A CA 1
ATOM 778 C C . THR A 1 102 ? -3.375 5.104 -4.185 1.00 93.81 102 THR A C 1
ATOM 780 O O . THR A 1 102 ? -2.483 4.815 -4.980 1.00 93.81 102 THR A O 1
ATOM 783 N N . LEU A 1 103 ? -4.550 4.468 -4.182 1.00 93.31 103 LEU A N 1
ATOM 784 C CA . LEU A 1 103 ? -4.851 3.359 -5.088 1.00 93.31 103 LEU A CA 1
ATOM 785 C C . LEU A 1 103 ? -4.798 3.786 -6.559 1.00 93.31 103 LEU A C 1
ATOM 787 O O . LEU A 1 103 ? -4.163 3.109 -7.367 1.00 93.31 103 LEU A O 1
ATOM 791 N N . ARG A 1 104 ? -5.400 4.931 -6.913 1.00 93.12 104 ARG A N 1
ATOM 792 C CA . ARG A 1 104 ? -5.339 5.461 -8.288 1.00 93.12 104 ARG A CA 1
ATOM 793 C C . ARG A 1 104 ? -3.908 5.789 -8.712 1.00 93.12 104 ARG A C 1
ATOM 795 O O . ARG A 1 104 ? -3.540 5.514 -9.852 1.00 93.12 104 ARG A O 1
ATOM 802 N N . ALA A 1 105 ? -3.108 6.360 -7.811 1.00 94.00 105 ALA A N 1
ATOM 803 C CA . ALA A 1 105 ? -1.717 6.705 -8.086 1.00 94.00 105 ALA A CA 1
ATOM 804 C C . ALA A 1 105 ? -0.829 5.462 -8.261 1.00 94.00 105 ALA A C 1
ATOM 806 O O . ALA A 1 105 ? 0.029 5.444 -9.142 1.00 94.00 105 ALA A O 1
ATOM 807 N N . LEU A 1 106 ? -1.050 4.409 -7.466 1.00 94.69 106 LEU A N 1
ATOM 808 C CA . LEU A 1 106 ? -0.283 3.163 -7.541 1.00 94.69 106 LEU A CA 1
ATOM 809 C C . LEU A 1 106 ? -0.755 2.212 -8.648 1.00 94.69 106 LEU A C 1
ATOM 811 O O . LEU A 1 106 ? 0.031 1.377 -9.088 1.00 94.69 106 LEU A O 1
ATOM 815 N N . ALA A 1 107 ? -1.990 2.329 -9.143 1.00 93.31 107 ALA A N 1
ATOM 816 C CA . ALA A 1 107 ? -2.508 1.498 -10.234 1.00 93.31 107 ALA A CA 1
ATOM 817 C C . ALA A 1 107 ? -1.573 1.415 -11.466 1.00 93.31 107 ALA A C 1
ATOM 819 O O . ALA A 1 107 ? -1.256 0.301 -11.890 1.00 93.31 107 ALA A O 1
ATOM 820 N N . PRO A 1 108 ? -1.068 2.524 -12.052 1.00 92.25 108 PRO A N 1
ATOM 821 C CA . PRO A 1 108 ? -0.107 2.441 -13.155 1.00 92.25 108 PRO A CA 1
ATOM 822 C C . PRO A 1 108 ? 1.230 1.805 -12.743 1.00 92.25 108 PRO A C 1
ATOM 824 O O . PRO A 1 108 ? 1.854 1.142 -13.568 1.00 92.25 108 PRO A O 1
ATOM 827 N N . VAL A 1 109 ? 1.645 1.952 -11.481 1.00 93.31 109 VAL A N 1
ATOM 828 C CA . VAL A 1 109 ? 2.892 1.378 -10.946 1.00 93.31 109 VAL A CA 1
ATOM 829 C C . VAL A 1 109 ? 2.801 -0.144 -10.892 1.00 93.31 109 VAL A C 1
ATOM 831 O O . VAL A 1 109 ? 3.681 -0.841 -11.389 1.00 93.31 109 VAL A O 1
ATOM 834 N N . VAL A 1 110 ? 1.707 -0.681 -10.346 1.00 92.00 110 VAL A N 1
ATOM 835 C CA . VAL A 1 110 ? 1.517 -2.135 -10.239 1.00 92.00 110 VAL A CA 1
ATOM 836 C C . VAL A 1 110 ? 1.136 -2.797 -11.570 1.00 92.00 110 VAL A C 1
ATOM 838 O O . VAL A 1 110 ? 1.191 -4.018 -11.702 1.00 92.00 110 VAL A O 1
ATOM 841 N N . ARG A 1 111 ? 0.745 -2.010 -12.577 1.00 91.69 111 ARG A N 1
ATOM 842 C CA . ARG A 1 111 ? 0.532 -2.478 -13.957 1.00 91.69 111 ARG A CA 1
ATOM 843 C C . ARG A 1 111 ? 1.806 -2.446 -14.804 1.00 91.69 111 ARG A C 1
ATOM 845 O O . ARG A 1 111 ? 1.771 -2.930 -15.935 1.00 91.69 111 ARG A O 1
ATOM 852 N N . ASP A 1 112 ? 2.902 -1.889 -14.290 1.00 92.00 112 ASP A N 1
ATOM 853 C CA . ASP A 1 112 ? 4.167 -1.791 -15.013 1.00 92.00 112 ASP A CA 1
ATOM 854 C C . ASP A 1 112 ? 4.689 -3.196 -15.386 1.00 92.00 112 ASP A C 1
ATOM 856 O O . ASP A 1 112 ? 4.807 -4.056 -14.511 1.00 92.00 112 ASP A O 1
ATOM 860 N N . PRO A 1 113 ? 5.030 -3.460 -16.662 1.00 89.50 113 PRO A N 1
ATOM 861 C CA . PRO A 1 113 ? 5.570 -4.752 -17.089 1.00 89.50 113 PRO A CA 1
ATOM 862 C C . PRO A 1 113 ? 6.873 -5.161 -16.391 1.00 89.50 113 PRO A C 1
ATOM 864 O O . PRO A 1 113 ? 7.212 -6.341 -16.377 1.00 89.50 113 PRO A O 1
ATOM 867 N N . ALA A 1 114 ? 7.617 -4.200 -15.839 1.00 88.44 114 ALA A N 1
ATOM 868 C CA . ALA A 1 114 ? 8.831 -4.444 -15.071 1.00 88.44 114 ALA A CA 1
ATOM 869 C C . ALA A 1 114 ? 8.555 -4.845 -13.611 1.00 88.44 114 ALA A C 1
ATOM 871 O O . ALA A 1 114 ? 9.506 -5.106 -12.874 1.00 88.44 114 ALA A O 1
ATOM 872 N N . LEU A 1 115 ? 7.288 -4.877 -13.178 1.00 84.81 115 LEU A N 1
ATOM 873 C CA . LEU A 1 115 ? 6.927 -5.340 -11.846 1.00 84.81 115 LEU A CA 1
ATOM 874 C C . LEU A 1 115 ? 7.280 -6.834 -11.697 1.00 84.81 115 LEU A C 1
ATOM 876 O O . LEU A 1 115 ? 6.842 -7.650 -12.515 1.00 84.81 115 LEU A O 1
ATOM 880 N N . PRO A 1 116 ? 8.031 -7.228 -10.655 1.00 83.44 116 PRO A N 1
ATOM 881 C CA . PRO A 1 116 ? 8.350 -8.630 -10.420 1.00 83.44 116 PRO A CA 1
ATOM 882 C C . PRO A 1 116 ? 7.099 -9.501 -10.238 1.00 83.44 116 PRO A C 1
ATOM 884 O O . PRO A 1 116 ? 6.130 -9.107 -9.591 1.00 83.44 116 PRO A O 1
ATOM 887 N N . THR A 1 117 ? 7.132 -10.733 -10.750 1.00 83.88 117 THR A N 1
ATOM 888 C CA . THR A 1 117 ? 5.977 -11.653 -10.715 1.00 83.88 117 THR A CA 1
ATOM 889 C C . THR A 1 117 ? 5.555 -12.054 -9.304 1.00 83.88 117 THR A C 1
ATOM 891 O O . THR A 1 117 ? 4.382 -12.336 -9.074 1.00 83.88 117 THR A O 1
ATOM 894 N N . TRP A 1 118 ? 6.474 -12.044 -8.339 1.00 81.00 118 TRP A N 1
ATOM 895 C CA . TRP A 1 118 ? 6.158 -12.309 -6.936 1.00 81.00 118 TRP A CA 1
ATOM 896 C C . TRP A 1 118 ? 5.320 -11.190 -6.287 1.00 81.00 118 TRP A C 1
ATOM 898 O O . TRP A 1 118 ? 4.674 -11.440 -5.277 1.00 81.00 118 TRP A O 1
ATOM 908 N N . MET A 1 119 ? 5.236 -9.997 -6.896 1.00 86.69 119 MET A N 1
ATOM 909 C CA . MET A 1 119 ? 4.325 -8.915 -6.487 1.00 86.69 119 MET A CA 1
ATOM 910 C C . MET A 1 119 ? 2.916 -9.038 -7.099 1.00 86.69 119 MET A C 1
ATOM 912 O O . MET A 1 119 ? 2.108 -8.115 -6.975 1.00 86.69 119 MET A O 1
ATOM 916 N N . ALA A 1 120 ? 2.583 -10.150 -7.767 1.00 87.19 120 ALA A N 1
ATOM 917 C CA . ALA A 1 120 ? 1.285 -10.323 -8.429 1.00 87.19 120 ALA A CA 1
ATOM 918 C C . ALA A 1 120 ? 0.084 -10.148 -7.479 1.00 87.19 120 ALA A C 1
ATOM 920 O O . ALA A 1 120 ? -0.934 -9.579 -7.872 1.00 87.19 120 ALA A O 1
ATOM 921 N N . GLU A 1 121 ? 0.207 -10.567 -6.218 1.00 89.38 121 GLU A N 1
ATOM 922 C CA . GLU A 1 121 ? -0.840 -10.346 -5.214 1.00 89.38 121 GLU A CA 1
ATOM 923 C C . GLU A 1 121 ? -1.008 -8.864 -4.844 1.00 89.38 121 GLU A C 1
ATOM 925 O O . GLU A 1 121 ? -2.137 -8.397 -4.708 1.00 89.38 121 GLU A O 1
ATOM 930 N N . CYS A 1 122 ? 0.086 -8.096 -4.766 1.00 91.12 122 CYS A N 1
ATOM 931 C CA . CYS A 1 122 ? 0.031 -6.652 -4.541 1.00 91.12 122 CYS A CA 1
ATOM 932 C C . CYS A 1 122 ? -0.621 -5.949 -5.732 1.00 91.12 122 CYS A C 1
ATOM 934 O O . CYS A 1 122 ? -1.445 -5.055 -5.548 1.00 91.12 122 CYS A O 1
ATOM 936 N N . ARG A 1 123 ? -0.316 -6.399 -6.957 1.00 92.25 123 ARG A N 1
ATOM 937 C CA . ARG A 1 123 ? -0.996 -5.916 -8.161 1.00 92.25 123 ARG A CA 1
ATOM 938 C C . ARG A 1 123 ? -2.494 -6.150 -8.079 1.00 92.25 123 ARG A C 1
ATOM 940 O O . ARG A 1 123 ? -3.241 -5.211 -8.306 1.00 92.25 123 ARG A O 1
ATOM 947 N N . TRP A 1 124 ? -2.945 -7.351 -7.737 1.00 92.50 124 TRP A N 1
ATOM 948 C CA . TRP A 1 124 ? -4.375 -7.618 -7.572 1.00 92.50 124 TRP A CA 1
ATOM 949 C C . TRP A 1 124 ? -5.027 -6.728 -6.512 1.00 92.50 124 TRP A C 1
ATOM 951 O O . TRP A 1 124 ? -6.083 -6.151 -6.764 1.00 92.50 124 TRP A O 1
ATOM 961 N N . ALA A 1 125 ? -4.381 -6.581 -5.359 1.00 92.06 125 ALA A N 1
ATOM 962 C CA . ALA A 1 125 ? -4.915 -5.835 -4.228 1.00 92.06 125 ALA A CA 1
ATOM 963 C C . ALA A 1 125 ? -5.061 -4.333 -4.509 1.00 92.06 125 ALA A C 1
ATOM 965 O O . ALA A 1 125 ? -6.027 -3.710 -4.066 1.00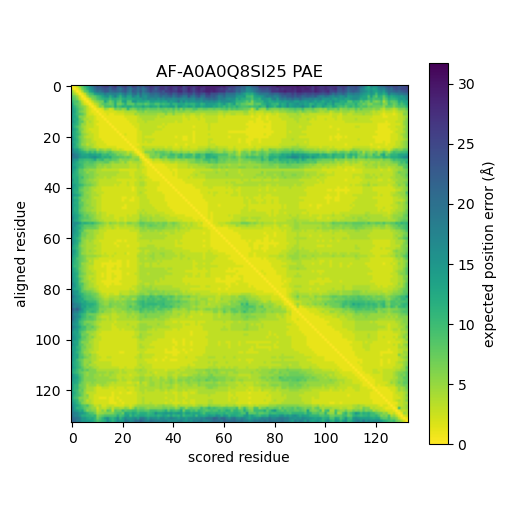 92.06 125 ALA A O 1
ATOM 966 N N . VAL A 1 126 ? -4.109 -3.761 -5.249 1.00 90.88 126 VAL A N 1
ATOM 967 C CA . VAL A 1 126 ? -4.083 -2.339 -5.610 1.00 90.88 126 VAL A CA 1
ATOM 968 C C . VAL A 1 126 ? -4.924 -2.077 -6.857 1.00 90.88 126 VAL A C 1
ATOM 970 O O . VAL A 1 126 ? -5.796 -1.210 -6.853 1.00 90.88 126 VAL A O 1
ATOM 973 N N . ASP A 1 127 ? -4.699 -2.845 -7.922 1.00 88.69 127 ASP A N 1
ATOM 9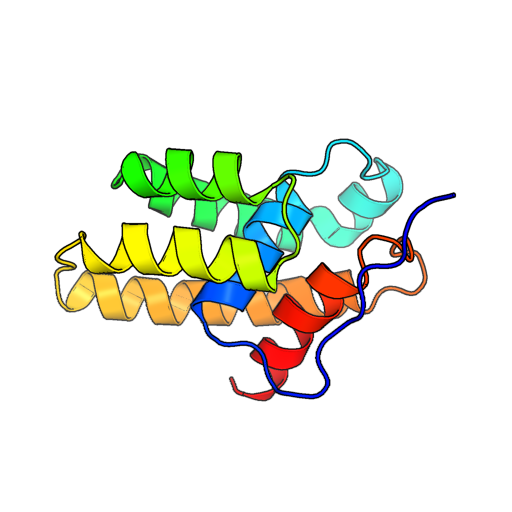74 C CA . ASP A 1 127 ? -5.347 -2.634 -9.214 1.00 88.69 127 ASP A CA 1
ATOM 975 C C . ASP A 1 127 ? -6.831 -3.011 -9.176 1.00 88.69 127 ASP A C 1
ATOM 977 O O . ASP A 1 127 ? -7.688 -2.256 -9.628 1.00 88.69 127 ASP A O 1
ATOM 981 N N . GLY A 1 128 ? -7.156 -4.154 -8.564 1.00 79.19 128 GLY A N 1
ATOM 982 C CA . GLY A 1 128 ? -8.538 -4.605 -8.409 1.00 79.19 128 GLY A CA 1
ATOM 983 C C . GLY A 1 128 ? -9.380 -3.641 -7.573 1.00 79.19 128 GLY A C 1
ATOM 984 O O . GLY A 1 128 ? -10.578 -3.513 -7.807 1.00 79.19 128 GLY A O 1
ATOM 985 N N . ALA A 1 129 ? -8.756 -2.925 -6.636 1.00 77.62 129 ALA A N 1
ATOM 986 C CA . ALA A 1 129 ? -9.425 -1.901 -5.849 1.00 77.62 129 ALA A CA 1
ATOM 987 C C . ALA A 1 129 ? -9.641 -0.619 -6.647 1.00 77.62 129 ALA A C 1
ATOM 989 O O . ALA A 1 129 ? -10.736 -0.073 -6.607 1.00 77.62 129 ALA A O 1
ATOM 990 N N . ALA A 1 130 ? -8.639 -0.183 -7.420 1.00 65.75 130 ALA A N 1
ATOM 991 C CA . ALA A 1 130 ? -8.696 1.032 -8.231 1.00 65.75 130 ALA A CA 1
ATOM 992 C C . ALA A 1 130 ? -9.808 1.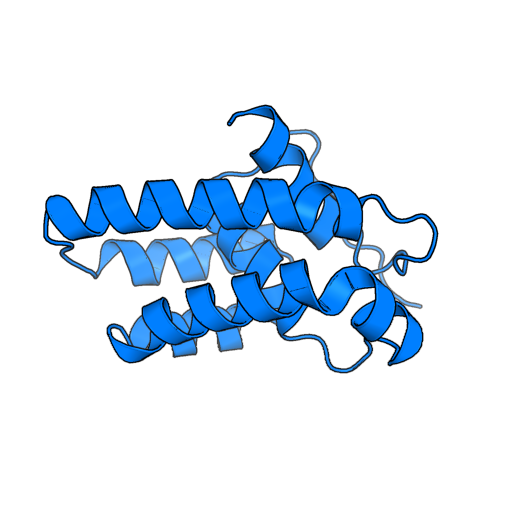018 -9.299 1.00 65.75 130 ALA A C 1
ATOM 994 O O . ALA A 1 130 ? -10.239 2.080 -9.738 1.00 65.75 130 ALA A O 1
ATOM 995 N N . VAL A 1 131 ? -10.293 -0.161 -9.710 1.00 67.31 131 VAL A N 1
ATOM 996 C CA . VAL A 1 131 ? -11.426 -0.309 -10.646 1.00 67.31 131 VAL A CA 1
ATOM 997 C C . VAL A 1 131 ? -12.779 0.042 -10.001 1.00 67.31 131 VAL A C 1
ATOM 999 O O . VAL A 1 131 ? -13.724 0.364 -10.715 1.00 67.31 131 VAL A O 1
ATOM 1002 N N . ASN A 1 132 ? -12.878 0.026 -8.668 1.00 53.66 132 ASN A N 1
ATOM 1003 C CA . ASN A 1 132 ? -14.106 0.331 -7.922 1.00 53.66 132 ASN A CA 1
ATOM 1004 C C . ASN A 1 132 ? -14.199 1.793 -7.436 1.00 53.66 132 ASN A C 1
ATOM 1006 O O . ASN A 1 132 ? -15.102 2.102 -6.656 1.00 53.66 132 ASN A O 1
ATOM 1010 N N . VAL A 1 133 ? -13.276 2.676 -7.850 1.00 52.41 133 VAL A N 1
ATOM 1011 C CA . VAL A 1 133 ? -13.114 4.048 -7.317 1.00 52.41 133 VAL A CA 1
ATOM 1012 C C . VAL A 1 133 ? -13.319 5.143 -8.361 1.00 52.41 133 VAL A C 1
ATOM 1014 O O . VAL A 1 133 ? -12.889 4.966 -9.517 1.00 52.41 133 VAL A O 1
#

Radius of gyration: 13.96 Å; Cα contacts (8 Å, |Δi|>4): 147; chains: 1; bounding box: 32×36×34 Å

pLDDT: mean 86.87, std 11.24, range [34.84, 95.31]

Solvent-accessible surface area (backbone atoms only — not comparable to full-atom values): 7301 Å² total; per-residue (Å²): 129,88,78,74,71,83,66,76,94,64,73,45,50,75,37,20,21,52,32,11,49,49,36,61,72,70,45,87,84,65,52,67,69,61,44,65,76,41,38,74,39,53,54,52,40,50,52,54,53,49,57,54,27,74,80,32,63,60,47,44,53,22,47,64,68,19,52,89,43,59,41,71,63,11,11,53,42,37,42,56,37,54,73,74,54,88,70,55,69,73,53,48,55,49,48,55,53,48,51,53,52,40,27,55,50,36,30,63,57,56,64,37,88,84,52,60,76,86,47,50,47,31,25,45,15,28,39,46,38,38,75,77,107

Mean predicted aligned error: 4.92 Å

Sequence (133 aa):
MPSTTPTPTRLPTPFESLAGVAKFLGTEEMSPAFHARHAQAIDGACAFLQELVREHPSLDMAFRAALPLPVVDGGHLVLQALSSIQFAEQKLHWFDSQMNTTLRALAPVVRDPALPTWMAECRWAVDGAAVNV